Protein AF-A0AAV2RZ03-F1 (afdb_monomer)

Solvent-accessible surface area (backbone atoms only — not comparable to full-atom values): 6049 Å² total; per-residue (Å²): 132,78,56,76,42,53,26,78,67,95,50,59,47,63,51,35,50,54,43,48,78,67,66,57,83,58,49,30,27,36,40,30,30,37,29,36,35,62,59,30,26,34,68,66,81,94,47,50,72,58,56,75,93,82,48,52,43,27,94,79,40,59,47,80,48,100,49,66,20,27,28,33,42,44,46,81,59,86,82,66,73,35,30,32,42,62,43,52,63,84,67,62,85,74,53,45,76,43,67,44,76,54,85,85,129

Structure (mmCIF, N/CA/C/O backbone):
data_AF-A0AAV2RZ03-F1
#
_entry.id   AF-A0AAV2RZ03-F1
#
loop_
_atom_site.group_PDB
_atom_site.id
_atom_site.type_symbol
_atom_site.label_atom_id
_atom_site.label_alt_id
_atom_site.label_comp_id
_atom_site.label_asym_id
_atom_site.label_entity_id
_atom_site.label_seq_id
_atom_site.pdbx_PDB_ins_code
_atom_site.Cartn_x
_atom_site.Cartn_y
_atom_site.Cartn_z
_atom_site.occupancy
_atom_site.B_iso_or_equiv
_atom_site.auth_seq_id
_atom_site.auth_comp_id
_atom_site.auth_asym_id
_atom_site.auth_atom_id
_atom_site.pdbx_PDB_model_num
ATOM 1 N N . PRO A 1 1 ? -9.693 -5.627 26.500 1.00 59.03 1 PRO A N 1
ATOM 2 C CA . PRO A 1 1 ? -9.092 -6.503 25.466 1.00 59.03 1 PRO A CA 1
ATOM 3 C C . PRO A 1 1 ? -8.755 -5.722 24.191 1.00 59.03 1 PRO A C 1
ATOM 5 O O . PRO A 1 1 ? -9.652 -5.160 23.576 1.00 59.03 1 PRO A O 1
ATOM 8 N N . ASN A 1 2 ? -7.475 -5.660 23.818 1.00 57.62 2 ASN A N 1
ATOM 9 C CA . ASN A 1 2 ? -7.034 -4.933 22.624 1.00 57.62 2 ASN A CA 1
ATOM 10 C C . ASN A 1 2 ? -7.736 -5.466 21.369 1.00 57.62 2 ASN A C 1
ATOM 12 O O . ASN A 1 2 ? -7.836 -6.679 21.179 1.00 57.62 2 ASN A O 1
ATOM 16 N N . LYS A 1 3 ? -8.217 -4.560 20.513 1.00 70.31 3 LYS A N 1
ATOM 17 C CA . LYS A 1 3 ? -8.698 -4.918 19.177 1.00 70.31 3 LYS A CA 1
ATOM 18 C C . LYS A 1 3 ? -7.542 -4.767 18.196 1.00 70.31 3 LYS A C 1
ATOM 20 O O . LYS A 1 3 ? -6.950 -3.693 18.089 1.00 70.31 3 LYS A O 1
ATOM 25 N N . TYR A 1 4 ? -7.224 -5.851 17.500 1.00 79.19 4 TYR A N 1
ATOM 26 C CA . TYR A 1 4 ? -6.263 -5.844 16.406 1.00 79.19 4 TYR A CA 1
ATOM 27 C C . TYR A 1 4 ? -7.017 -5.634 15.102 1.00 79.19 4 TYR A C 1
ATOM 29 O O . TYR A 1 4 ? -8.010 -6.312 14.838 1.00 79.19 4 TYR A O 1
ATOM 37 N N . TYR A 1 5 ? -6.525 -4.718 14.279 1.00 86.62 5 TYR A N 1
ATOM 38 C CA . TYR A 1 5 ? -6.953 -4.617 12.892 1.00 86.62 5 TYR A CA 1
ATOM 39 C C . TYR A 1 5 ? -5.724 -4.478 12.011 1.00 86.62 5 TYR A C 1
ATOM 41 O O . TYR A 1 5 ? -4.674 -4.035 12.486 1.00 86.62 5 TYR A O 1
ATOM 49 N N . LEU A 1 6 ? -5.892 -4.785 10.728 1.00 91.31 6 LEU A N 1
ATOM 50 C CA . LEU A 1 6 ? -4.872 -4.514 9.725 1.00 91.31 6 LEU A CA 1
ATOM 51 C C . LEU A 1 6 ? -4.405 -3.055 9.815 1.00 91.31 6 LEU A C 1
ATOM 53 O O . LEU A 1 6 ? -5.199 -2.157 10.125 1.00 91.31 6 LEU A O 1
ATOM 57 N N . ALA A 1 7 ? -3.104 -2.870 9.628 1.00 92.38 7 ALA A N 1
ATOM 58 C CA . ALA A 1 7 ? -2.435 -1.595 9.814 1.00 92.38 7 ALA A CA 1
ATOM 59 C C . ALA A 1 7 ? -2.813 -0.585 8.730 1.00 92.38 7 ALA A C 1
ATOM 61 O O . ALA A 1 7 ? -3.008 -0.939 7.563 1.00 92.38 7 ALA A O 1
ATOM 62 N N . GLU A 1 8 ? -2.876 0.681 9.134 1.00 92.19 8 GLU A N 1
ATOM 63 C CA . GLU A 1 8 ? -3.112 1.832 8.264 1.00 92.19 8 GLU A CA 1
ATOM 64 C C . GLU A 1 8 ? -1.970 2.832 8.468 1.00 92.19 8 GLU A C 1
ATOM 66 O O . GLU A 1 8 ? -2.146 3.883 9.096 1.00 92.19 8 GLU A O 1
ATOM 71 N N . PRO A 1 9 ? -0.752 2.479 8.016 1.00 90.62 9 PRO A N 1
ATOM 72 C CA . PRO A 1 9 ? 0.441 3.228 8.364 1.00 90.62 9 PRO A CA 1
ATOM 73 C C . PRO A 1 9 ? 0.339 4.670 7.873 1.00 90.62 9 PRO A C 1
ATOM 75 O O . PRO A 1 9 ? 0.010 4.937 6.721 1.00 90.62 9 PRO A O 1
ATOM 78 N N . LYS A 1 10 ? 0.696 5.618 8.743 1.00 88.56 10 LYS A N 1
ATOM 79 C CA . LYS A 1 10 ? 0.858 7.028 8.351 1.00 88.56 10 LYS A CA 1
ATOM 80 C C . LYS A 1 10 ? 2.030 7.232 7.387 1.00 88.56 10 LYS A C 1
ATOM 82 O O . LYS A 1 10 ? 2.055 8.225 6.672 1.00 88.56 10 LYS A O 1
ATOM 87 N N . ASN A 1 11 ? 3.007 6.327 7.424 1.00 91.06 11 ASN A N 1
ATOM 88 C CA . ASN A 1 11 ? 4.176 6.319 6.558 1.00 91.06 11 ASN A CA 1
ATOM 89 C C . ASN A 1 11 ? 4.502 4.864 6.193 1.00 91.06 11 ASN A C 1
ATOM 91 O O . ASN A 1 11 ? 5.042 4.119 7.012 1.00 91.06 11 ASN A O 1
ATOM 95 N N . ALA A 1 12 ? 4.120 4.455 4.983 1.00 92.44 12 ALA A N 1
ATOM 96 C CA . ALA A 1 12 ? 4.346 3.096 4.504 1.00 92.44 12 ALA A CA 1
ATOM 97 C C . ALA A 1 12 ? 5.834 2.796 4.259 1.00 92.44 12 ALA A C 1
ATOM 99 O O . ALA A 1 12 ? 6.271 1.691 4.560 1.00 92.44 12 ALA A O 1
ATOM 100 N N . SER A 1 13 ? 6.623 3.768 3.786 1.00 92.00 13 SER A N 1
ATOM 101 C CA . SER A 1 13 ? 8.066 3.592 3.566 1.00 92.00 13 SER A CA 1
ATOM 102 C C . SER A 1 13 ? 8.808 3.314 4.871 1.00 92.00 13 SER A C 1
ATOM 104 O O . SER A 1 13 ? 9.524 2.324 4.954 1.00 92.00 13 SER A O 1
ATOM 106 N N . ALA A 1 14 ? 8.540 4.088 5.927 1.00 92.12 14 ALA A N 1
ATOM 107 C CA . ALA A 1 14 ? 9.145 3.854 7.241 1.00 92.12 14 ALA A CA 1
ATOM 108 C C . ALA A 1 14 ? 8.742 2.495 7.842 1.00 92.12 14 ALA A C 1
ATOM 110 O O . ALA A 1 14 ? 9.547 1.833 8.494 1.00 92.12 14 ALA A O 1
ATOM 111 N N . LEU A 1 15 ? 7.498 2.049 7.618 1.00 93.50 15 LEU A N 1
ATOM 112 C CA . LEU A 1 15 ? 7.077 0.707 8.026 1.00 93.50 15 LEU A CA 1
ATOM 113 C C . LEU A 1 15 ? 7.832 -0.376 7.242 1.00 93.50 15 LEU A C 1
ATOM 115 O O . LEU A 1 15 ? 8.239 -1.377 7.825 1.00 93.50 15 LEU A O 1
ATOM 119 N N . ALA A 1 16 ? 8.019 -0.187 5.937 1.00 93.38 16 ALA A N 1
ATOM 120 C CA . ALA A 1 16 ? 8.726 -1.136 5.087 1.00 93.38 16 ALA A CA 1
ATOM 121 C C . ALA A 1 16 ? 10.208 -1.257 5.471 1.00 93.38 16 ALA A C 1
ATOM 123 O O . ALA A 1 16 ? 10.712 -2.371 5.594 1.00 93.38 16 ALA A O 1
ATOM 124 N N . GLU A 1 17 ? 10.870 -0.127 5.732 1.00 92.19 17 GLU A N 1
ATOM 125 C CA . GLU A 1 17 ? 12.233 -0.072 6.272 1.00 92.19 17 GLU A CA 1
ATOM 126 C C . GLU A 1 17 ? 12.325 -0.820 7.603 1.00 92.19 17 GLU A C 1
ATOM 128 O O . GLU A 1 17 ? 13.146 -1.725 7.737 1.00 92.19 17 GLU A O 1
ATOM 133 N N . TYR A 1 18 ? 11.417 -0.538 8.544 1.00 92.56 18 TYR A N 1
ATOM 134 C CA . TYR A 1 18 ? 11.378 -1.229 9.834 1.00 92.56 18 TYR A CA 1
ATOM 135 C C . TYR A 1 18 ? 11.261 -2.750 9.672 1.00 92.56 18 TYR A C 1
ATOM 137 O O . TYR A 1 18 ? 11.986 -3.508 10.318 1.00 92.56 18 TYR A O 1
ATOM 145 N N . VAL A 1 19 ? 10.360 -3.209 8.800 1.00 92.38 19 VAL A N 1
ATOM 146 C CA . VAL A 1 19 ? 10.146 -4.639 8.554 1.00 92.38 19 VAL A CA 1
ATOM 147 C C . VAL A 1 19 ? 11.384 -5.295 7.934 1.00 92.38 19 VAL A C 1
ATOM 149 O O . VAL A 1 19 ? 11.757 -6.398 8.344 1.00 92.38 19 VAL A O 1
ATOM 152 N N . TYR A 1 20 ? 12.030 -4.615 6.984 1.00 90.88 20 TYR A N 1
ATOM 153 C CA . TYR A 1 20 ? 13.254 -5.076 6.331 1.00 90.88 20 TYR A CA 1
ATOM 154 C C . TYR A 1 20 ? 14.428 -5.173 7.314 1.00 90.88 20 TYR A C 1
ATOM 156 O O . TYR A 1 20 ? 15.067 -6.219 7.402 1.00 90.88 20 TYR A O 1
ATOM 164 N N . GLU A 1 21 ? 14.672 -4.129 8.111 1.00 91.75 21 GLU A N 1
ATOM 165 C CA . GLU A 1 21 ? 15.757 -4.086 9.104 1.00 91.75 21 GLU A CA 1
ATOM 166 C C . GLU A 1 21 ? 15.645 -5.206 10.147 1.00 91.75 21 GLU A C 1
ATOM 168 O O . GLU A 1 21 ? 16.648 -5.773 10.590 1.00 91.75 21 GLU A O 1
ATOM 173 N N . HIS A 1 22 ? 14.417 -5.578 10.506 1.00 91.31 22 HIS A N 1
ATOM 174 C CA . HIS A 1 22 ? 14.143 -6.639 11.474 1.00 91.31 22 HIS A CA 1
ATOM 175 C C . HIS A 1 22 ? 14.049 -8.036 10.84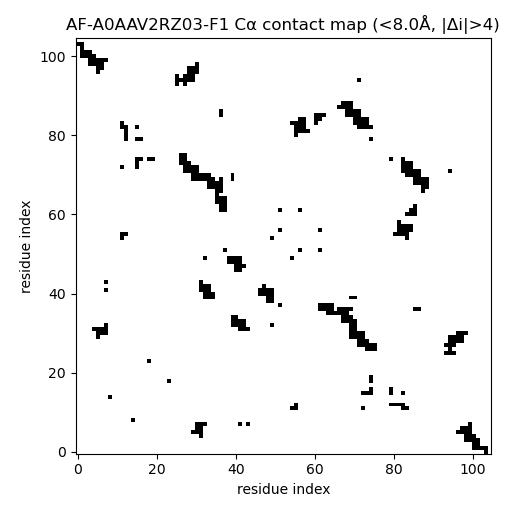1 1.00 91.31 22 HIS A C 1
ATOM 177 O O . HIS A 1 22 ? 13.772 -9.003 11.550 1.00 91.31 22 HIS A O 1
ATOM 183 N N . HIS A 1 23 ? 14.320 -8.162 9.536 1.00 86.25 23 HIS A N 1
ATOM 184 C CA . HIS A 1 23 ? 14.382 -9.431 8.806 1.00 86.25 23 HIS A CA 1
ATOM 185 C C . HIS A 1 23 ? 13.123 -10.299 8.977 1.00 86.25 23 HIS A C 1
ATOM 187 O O . HIS A 1 23 ? 13.213 -11.527 9.068 1.00 86.25 23 HIS A O 1
ATOM 193 N N . PHE A 1 24 ? 11.938 -9.682 9.034 1.00 86.00 24 PHE A N 1
ATOM 194 C CA . PHE A 1 24 ? 10.696 -10.444 9.129 1.00 86.00 24 PHE A CA 1
ATOM 195 C C . PHE A 1 24 ? 10.395 -11.132 7.784 1.00 86.00 24 PHE A C 1
ATOM 197 O O . PHE A 1 24 ? 10.302 -10.453 6.756 1.00 86.00 24 PHE A O 1
ATOM 204 N N . PRO A 1 25 ? 10.220 -12.466 7.752 1.00 78.19 25 PRO A N 1
ATOM 205 C CA . PRO A 1 25 ? 9.687 -13.148 6.582 1.00 78.19 25 PRO A CA 1
ATOM 206 C C . PRO A 1 25 ? 8.154 -13.038 6.557 1.00 78.19 25 PRO A C 1
ATOM 208 O O . PRO A 1 25 ? 7.529 -13.095 7.623 1.00 78.19 25 PRO A O 1
ATOM 211 N N . PRO A 1 26 ? 7.509 -12.994 5.374 1.00 80.31 26 PRO A N 1
ATOM 212 C CA . PRO A 1 26 ? 8.022 -12.948 3.998 1.00 80.31 26 PRO A CA 1
ATOM 213 C C . PRO A 1 26 ? 8.164 -11.500 3.488 1.00 80.31 26 PRO A C 1
ATOM 215 O O . PRO A 1 26 ? 8.028 -10.560 4.252 1.00 80.31 26 PRO A O 1
ATOM 218 N N . HIS A 1 27 ? 8.390 -11.293 2.185 1.00 85.25 27 HIS A N 1
ATOM 219 C CA . HIS A 1 27 ? 8.545 -9.945 1.615 1.00 85.25 27 HIS A CA 1
ATOM 220 C C . HIS A 1 27 ? 7.231 -9.203 1.286 1.00 85.25 27 HIS A C 1
ATOM 222 O O . HIS A 1 27 ? 7.287 -8.136 0.678 1.00 85.25 27 HIS A O 1
ATOM 228 N N . HIS A 1 28 ? 6.063 -9.742 1.658 1.00 90.31 28 HIS A N 1
ATOM 229 C CA . HIS A 1 28 ? 4.748 -9.178 1.323 1.00 90.31 28 HIS A CA 1
ATOM 230 C C . HIS A 1 28 ? 3.793 -9.200 2.518 1.00 90.31 28 HIS A C 1
ATOM 232 O O . HIS A 1 28 ? 3.557 -10.254 3.121 1.00 90.31 28 HIS A O 1
ATOM 238 N N . TYR A 1 29 ? 3.190 -8.050 2.822 1.00 93.31 29 TYR A N 1
ATOM 239 C CA . TYR A 1 29 ? 2.314 -7.894 3.982 1.00 93.31 29 TYR A CA 1
ATOM 240 C C . TYR A 1 29 ? 1.026 -7.149 3.664 1.00 93.31 29 TYR A C 1
ATOM 242 O O . TYR A 1 29 ? 1.054 -5.999 3.247 1.00 93.31 29 TYR A O 1
ATOM 250 N N . TRP A 1 30 ? -0.117 -7.756 3.952 1.00 93.56 30 TRP A N 1
ATOM 251 C CA . TRP A 1 30 ? -1.420 -7.117 3.860 1.00 93.56 30 TRP A CA 1
ATOM 252 C C . TRP A 1 30 ? -1.573 -5.953 4.839 1.00 93.56 30 TRP A C 1
ATOM 254 O O . TRP A 1 30 ? -1.312 -6.082 6.041 1.00 93.56 30 TRP A O 1
ATOM 264 N N . LEU A 1 31 ? -2.109 -4.857 4.305 1.00 94.31 31 LEU A N 1
ATOM 265 C CA . LEU A 1 31 ? -2.529 -3.663 5.027 1.00 94.31 31 LEU A CA 1
ATOM 266 C C . LEU A 1 31 ? -4.061 -3.535 5.033 1.00 94.31 31 LEU A C 1
ATOM 268 O O . LEU A 1 31 ? -4.792 -4.331 4.439 1.00 94.31 31 LEU A O 1
ATOM 272 N N . GLY A 1 32 ? -4.571 -2.526 5.739 1.00 93.31 32 GLY A N 1
ATOM 273 C CA . GLY A 1 32 ? -6.006 -2.329 5.952 1.00 93.31 32 GLY A CA 1
ATOM 274 C C . GLY A 1 32 ? -6.802 -1.817 4.751 1.00 93.31 32 GLY A C 1
ATOM 275 O O . GLY A 1 32 ? -8.031 -1.799 4.827 1.00 93.31 32 GLY A O 1
ATOM 276 N N . ALA A 1 33 ? -6.154 -1.405 3.656 1.00 93.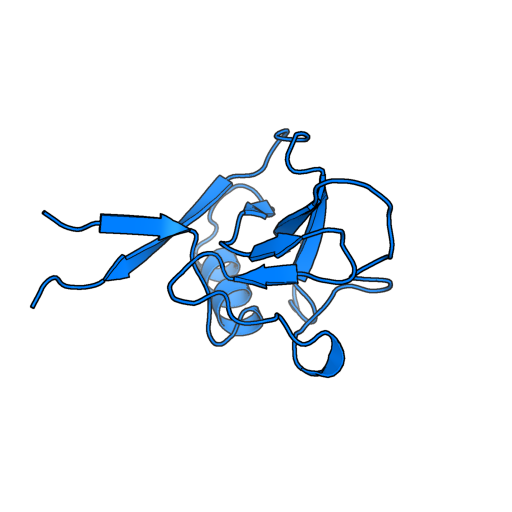38 33 ALA A N 1
ATOM 277 C CA . ALA A 1 33 ? -6.844 -0.811 2.515 1.00 93.38 33 ALA A CA 1
ATOM 278 C C . ALA A 1 33 ? -7.405 -1.851 1.533 1.00 93.38 33 ALA A C 1
ATOM 280 O O . ALA A 1 33 ? -6.746 -2.834 1.179 1.00 93.38 33 ALA A O 1
ATOM 281 N N . ARG A 1 34 ? -8.624 -1.598 1.043 1.00 91.94 34 ARG A N 1
ATOM 282 C CA . ARG A 1 34 ? -9.323 -2.416 0.035 1.00 91.94 34 ARG A CA 1
ATOM 283 C C . ARG A 1 34 ? -10.031 -1.536 -0.991 1.00 91.94 34 ARG A C 1
ATOM 285 O O . ARG A 1 34 ? -10.393 -0.405 -0.677 1.00 91.94 34 ARG A O 1
ATOM 292 N N . GLY A 1 35 ? -10.247 -2.048 -2.198 1.00 89.81 35 GLY A N 1
ATOM 293 C CA . GLY A 1 35 ? -10.875 -1.277 -3.269 1.00 89.81 35 GLY A CA 1
ATOM 294 C C . GLY A 1 35 ? -10.935 -2.004 -4.608 1.00 89.81 35 GLY A C 1
ATOM 295 O O . GLY A 1 35 ? -10.872 -3.232 -4.664 1.00 89.81 35 GLY A O 1
ATOM 296 N N . ASP A 1 36 ? -11.042 -1.225 -5.684 1.00 86.75 36 ASP A N 1
ATOM 297 C CA . ASP A 1 36 ? -11.011 -1.687 -7.084 1.00 86.75 36 ASP A CA 1
ATOM 298 C C . ASP A 1 36 ? -9.614 -1.553 -7.735 1.00 86.75 36 ASP A C 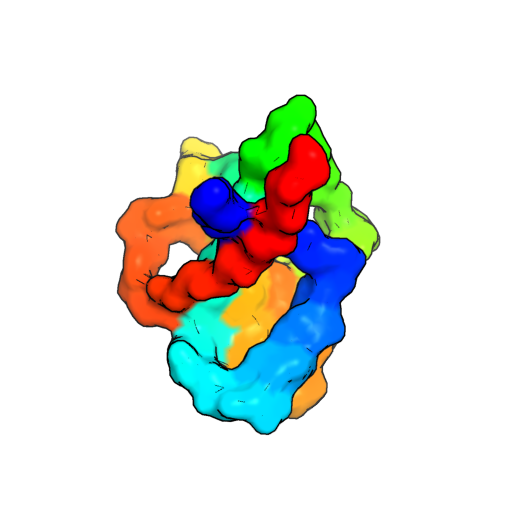1
ATOM 300 O O . ASP A 1 36 ? -9.467 -1.423 -8.950 1.00 86.75 36 ASP A O 1
ATOM 304 N N . GLY A 1 37 ? -8.566 -1.492 -6.912 1.00 81.00 37 GLY A N 1
ATOM 305 C CA . GLY A 1 37 ? -7.220 -1.113 -7.332 1.00 81.00 37 GLY A CA 1
ATOM 306 C C . GLY A 1 37 ? -7.070 0.405 -7.369 1.00 81.00 37 GLY A C 1
ATOM 307 O O . GLY A 1 37 ? -6.346 0.965 -6.561 1.00 81.00 37 GLY A O 1
ATOM 308 N N . SER A 1 38 ? -7.829 1.102 -8.214 1.00 81.19 38 SER A N 1
ATOM 309 C CA . SER A 1 38 ? -7.717 2.564 -8.383 1.00 81.19 38 SER A CA 1
ATOM 310 C C . SER A 1 38 ? -8.349 3.402 -7.259 1.00 81.19 38 SER A C 1
ATOM 312 O O . SER A 1 38 ? -7.939 4.535 -7.009 1.00 81.19 38 SER A O 1
ATOM 314 N N . ASN A 1 39 ? -9.352 2.857 -6.570 1.00 87.12 39 ASN A N 1
ATOM 315 C CA . ASN A 1 39 ? -10.100 3.495 -5.492 1.00 87.12 39 ASN A CA 1
ATOM 316 C C . ASN A 1 39 ? -9.938 2.691 -4.203 1.00 87.12 39 ASN A C 1
ATOM 318 O O . ASN A 1 39 ? -10.845 1.971 -3.783 1.00 87.12 39 ASN A O 1
ATOM 322 N N . MET A 1 40 ? -8.771 2.812 -3.576 1.00 90.38 40 MET A N 1
ATOM 323 C CA . MET A 1 40 ? -8.487 2.150 -2.305 1.00 90.38 40 MET A CA 1
ATOM 324 C C . MET A 1 40 ? -9.008 2.978 -1.127 1.00 90.38 40 MET A C 1
ATOM 326 O O . MET A 1 40 ? -8.899 4.208 -1.103 1.00 90.38 40 MET A O 1
ATOM 330 N N . VAL A 1 41 ? -9.569 2.297 -0.131 1.00 92.00 41 VAL A N 1
ATOM 331 C CA . VAL A 1 41 ? -10.115 2.899 1.087 1.00 92.00 41 VAL A CA 1
ATOM 332 C C . VAL A 1 41 ? -9.595 2.134 2.297 1.00 92.00 41 VAL A C 1
ATOM 334 O O . VAL A 1 41 ? -9.642 0.904 2.327 1.00 92.00 41 VAL A O 1
ATOM 337 N N . TRP A 1 42 ? -9.099 2.872 3.284 1.00 90.94 42 TRP A N 1
ATOM 338 C CA . TRP A 1 42 ? -8.710 2.360 4.594 1.00 90.94 42 TRP A CA 1
ATOM 339 C C . TRP A 1 42 ? -9.927 1.803 5.347 1.00 90.94 42 TRP A C 1
ATOM 341 O O . TRP A 1 42 ? -10.999 2.403 5.326 1.00 90.94 42 TRP A O 1
ATOM 351 N N . GLY A 1 43 ? -9.789 0.636 5.974 1.00 82.38 43 GLY A N 1
ATOM 352 C CA . GLY A 1 43 ? -10.896 -0.099 6.588 1.00 82.38 43 GLY A CA 1
ATOM 353 C C . GLY A 1 43 ? -11.336 0.401 7.971 1.00 82.38 43 GLY A C 1
ATOM 354 O O . GLY A 1 43 ? -12.397 -0.011 8.443 1.00 82.38 43 GLY A O 1
ATOM 355 N N . ARG A 1 44 ? -10.555 1.254 8.646 1.00 77.06 44 ARG A N 1
ATOM 356 C CA . ARG A 1 44 ? -10.884 1.805 9.969 1.00 77.06 44 ARG A CA 1
ATOM 357 C C . ARG A 1 44 ? -11.682 3.108 9.857 1.00 77.06 44 ARG A C 1
ATOM 359 O O . ARG A 1 44 ? -11.404 3.989 9.044 1.00 77.06 44 ARG A O 1
ATOM 366 N N . GLY A 1 45 ? -12.657 3.262 10.754 1.00 68.88 45 GLY A N 1
ATOM 367 C CA . GLY A 1 45 ? -13.461 4.482 10.871 1.00 68.88 45 GLY A CA 1
ATOM 368 C C . GLY A 1 45 ? -14.383 4.714 9.662 1.00 68.88 45 GLY A C 1
ATOM 369 O O . GLY A 1 45 ? -14.869 3.745 9.084 1.00 68.88 45 GLY A O 1
ATOM 370 N N . PRO A 1 46 ? -14.655 5.973 9.267 1.00 69.00 46 PRO A N 1
ATOM 371 C CA . PRO A 1 46 ? -15.580 6.290 8.172 1.00 69.00 46 PRO A CA 1
ATOM 372 C C . PRO A 1 46 ? -15.050 5.932 6.769 1.00 69.00 46 PRO A C 1
ATOM 374 O O . PRO A 1 46 ? -15.663 6.318 5.779 1.00 69.00 46 PRO A O 1
ATOM 377 N N . GLY A 1 47 ? -13.927 5.213 6.667 1.00 74.56 47 GLY A N 1
ATOM 378 C CA . GLY A 1 47 ? -13.301 4.861 5.400 1.00 74.56 47 GLY A CA 1
ATOM 379 C C . GLY A 1 47 ? -12.584 6.050 4.769 1.00 74.56 47 GLY A C 1
ATOM 380 O O . GLY A 1 47 ? -13.168 6.825 4.012 1.00 74.56 47 GLY A O 1
ATOM 381 N N . ARG A 1 48 ? -11.288 6.213 5.056 1.00 85.81 48 ARG A N 1
ATOM 382 C CA . ARG A 1 48 ? -10.474 7.270 4.434 1.00 85.81 48 ARG A CA 1
ATOM 383 C C . ARG A 1 48 ? -9.954 6.794 3.079 1.00 85.81 48 ARG A C 1
ATOM 385 O O . ARG A 1 48 ? -9.316 5.747 2.999 1.00 85.81 48 ARG A O 1
ATOM 392 N N . ARG A 1 49 ? -10.175 7.580 2.019 1.00 87.19 49 ARG A N 1
ATOM 393 C CA . ARG A 1 49 ? -9.587 7.305 0.697 1.00 87.19 49 ARG A CA 1
ATOM 394 C C . ARG A 1 49 ? -8.062 7.322 0.783 1.00 87.19 49 ARG A C 1
ATOM 396 O O . ARG A 1 49 ? -7.483 8.240 1.364 1.00 87.19 49 ARG A O 1
ATOM 403 N N . VAL A 1 50 ? -7.434 6.331 0.167 1.00 86.62 50 VAL A N 1
ATOM 404 C CA . VAL A 1 50 ? -5.993 6.325 -0.069 1.00 86.62 50 VAL A CA 1
ATOM 405 C C . VAL A 1 50 ? -5.741 7.182 -1.304 1.00 86.62 50 VAL A C 1
ATOM 407 O O . VAL A 1 50 ? -6.284 6.913 -2.377 1.00 86.62 50 VAL A O 1
ATOM 410 N N . VAL A 1 51 ? -4.987 8.265 -1.145 1.00 81.62 51 VAL A N 1
ATOM 411 C CA . VAL A 1 51 ? -4.758 9.229 -2.224 1.00 81.62 51 VAL A CA 1
ATOM 412 C C . VAL A 1 51 ? -3.549 8.773 -3.028 1.00 81.62 51 VAL A C 1
ATOM 414 O O . VAL A 1 51 ? -2.427 8.784 -2.534 1.00 81.62 51 VAL A O 1
ATOM 417 N N . ALA A 1 52 ? -3.778 8.370 -4.279 1.00 73.75 52 ALA A N 1
ATOM 418 C CA . ALA A 1 52 ? -2.734 7.790 -5.117 1.00 73.75 52 ALA A CA 1
ATOM 419 C C . ALA A 1 52 ? -1.498 8.696 -5.279 1.00 73.75 52 ALA A C 1
ATOM 421 O O . ALA A 1 52 ? -0.384 8.198 -5.289 1.00 73.75 52 ALA A O 1
ATOM 422 N N . GLN A 1 53 ? -1.664 10.023 -5.350 1.00 76.38 53 GLN A N 1
ATOM 423 C CA . GLN A 1 53 ? -0.527 10.933 -5.554 1.00 76.38 53 GLN A CA 1
ATOM 424 C C . GLN A 1 53 ? 0.366 11.132 -4.320 1.00 76.38 53 GLN A C 1
ATOM 426 O O . GLN A 1 53 ? 1.457 11.676 -4.457 1.00 76.38 53 GLN A O 1
ATOM 431 N N . THR A 1 54 ? -0.097 10.772 -3.121 1.00 81.50 54 THR A N 1
ATOM 432 C CA . THR A 1 54 ? 0.616 11.073 -1.864 1.00 81.50 54 THR A CA 1
ATOM 433 C C . THR A 1 54 ? 1.238 9.847 -1.214 1.00 81.50 54 THR A C 1
ATOM 435 O O . THR A 1 54 ? 1.880 9.965 -0.177 1.00 81.50 54 THR A O 1
ATOM 438 N N . GLU A 1 55 ? 1.000 8.672 -1.779 1.00 88.56 55 GLU A N 1
ATOM 439 C CA . GLU A 1 55 ? 1.371 7.391 -1.194 1.00 88.56 55 GLU A CA 1
ATOM 440 C C . GLU A 1 55 ? 2.481 6.755 -2.048 1.00 88.56 55 GLU A C 1
ATOM 442 O O . GLU A 1 55 ? 2.497 6.954 -3.267 1.00 88.56 55 GLU A O 1
ATOM 447 N N . PRO A 1 56 ? 3.429 6.018 -1.444 1.00 91.06 56 PRO A N 1
ATOM 448 C CA . PRO A 1 56 ? 4.623 5.532 -2.135 1.00 91.06 56 PRO A CA 1
ATOM 449 C C . PRO A 1 56 ? 4.325 4.251 -2.934 1.00 91.06 56 PRO A C 1
ATOM 451 O O . PRO A 1 56 ? 4.721 3.141 -2.568 1.00 91.06 56 PRO A O 1
ATOM 454 N N . TRP A 1 57 ? 3.559 4.408 -4.011 1.00 90.12 57 TRP A N 1
ATOM 455 C CA . TRP A 1 57 ? 3.144 3.322 -4.893 1.00 90.12 57 TRP A CA 1
ATOM 456 C C . TRP A 1 57 ? 4.271 2.816 -5.779 1.00 90.12 57 TRP A C 1
ATOM 458 O O . TRP A 1 57 ? 5.031 3.596 -6.357 1.00 90.12 57 TRP A O 1
ATOM 468 N N . GLY A 1 58 ? 4.331 1.493 -5.931 1.00 86.81 58 GLY A N 1
ATOM 469 C CA . GLY A 1 58 ? 5.175 0.823 -6.910 1.00 86.81 58 GLY A CA 1
ATOM 470 C C . GLY A 1 58 ? 4.942 1.336 -8.333 1.00 86.81 58 GLY A C 1
ATOM 471 O O . GLY A 1 58 ? 3.924 1.950 -8.657 1.00 86.81 58 GLY A O 1
ATOM 472 N N . LEU A 1 59 ? 5.898 1.068 -9.222 1.00 80.88 59 LEU A N 1
ATOM 473 C CA . LEU A 1 59 ? 5.761 1.446 -10.625 1.00 80.88 59 LEU A CA 1
ATOM 474 C C . LEU A 1 59 ? 4.491 0.815 -11.225 1.00 80.88 59 LEU A C 1
ATOM 476 O O . LEU A 1 59 ? 4.302 -0.395 -11.132 1.00 80.88 59 LEU A O 1
ATOM 480 N N . ASN A 1 60 ? 3.666 1.639 -11.878 1.00 80.31 60 ASN A N 1
ATOM 481 C CA . ASN A 1 60 ? 2.356 1.277 -12.440 1.00 80.31 60 ASN A CA 1
ATOM 482 C C . ASN A 1 60 ? 1.270 0.920 -11.406 1.00 80.31 60 ASN A C 1
ATOM 484 O O . ASN A 1 60 ? 0.230 0.382 -11.786 1.00 80.31 60 ASN A O 1
ATOM 488 N N . GLU A 1 61 ? 1.476 1.248 -10.130 1.00 81.31 61 GLU A N 1
ATOM 489 C CA . GLU A 1 61 ? 0.494 1.066 -9.063 1.00 81.31 61 GLU A CA 1
ATOM 490 C C . GLU A 1 61 ? -0.140 2.413 -8.637 1.00 81.31 61 GLU A C 1
ATOM 492 O O . GLU A 1 61 ? 0.492 3.466 -8.748 1.00 81.31 61 GLU A O 1
ATOM 497 N N . PRO A 1 62 ? -1.383 2.398 -8.130 1.00 70.56 62 PRO A N 1
ATOM 498 C CA . PRO A 1 62 ? -2.319 1.297 -8.282 1.00 70.56 62 PRO A CA 1
ATOM 499 C C . PRO A 1 62 ? -2.862 1.248 -9.720 1.00 70.56 62 PRO A C 1
ATOM 501 O O . PRO A 1 62 ? -3.236 2.276 -10.292 1.00 70.56 62 PRO A O 1
ATOM 504 N N . PHE A 1 63 ? -2.969 0.058 -10.309 1.00 72.50 63 PHE A N 1
ATOM 505 C CA . PHE A 1 63 ? -3.597 -0.101 -11.626 1.00 72.50 63 PHE A CA 1
ATOM 506 C C . PHE A 1 63 ? -5.123 -0.263 -11.516 1.00 72.50 63 PHE A C 1
ATOM 508 O O . PHE A 1 63 ? -5.664 -0.728 -10.512 1.00 72.50 63 PHE A O 1
ATOM 515 N N . ARG A 1 64 ? -5.849 0.154 -12.563 1.00 65.38 64 ARG A N 1
ATOM 516 C CA . ARG A 1 64 ? -7.319 0.109 -12.612 1.00 65.38 64 ARG A CA 1
ATOM 517 C C . ARG A 1 64 ? -7.802 -1.247 -13.110 1.00 65.38 64 ARG A C 1
ATOM 519 O O . ARG A 1 64 ? -7.522 -1.616 -14.247 1.00 65.38 64 ARG A O 1
ATOM 526 N N . VAL A 1 65 ? -8.585 -1.947 -12.296 1.00 63.19 65 VAL A N 1
ATOM 527 C CA . VAL A 1 65 ? -9.060 -3.303 -12.605 1.00 63.19 65 VAL A CA 1
ATOM 528 C C . VAL A 1 65 ? -10.421 -3.544 -11.954 1.00 63.19 65 VAL A C 1
ATOM 530 O O . VAL A 1 65 ? -10.676 -3.135 -10.831 1.00 63.19 65 VAL A O 1
ATOM 533 N N . SER A 1 66 ? -11.341 -4.191 -12.667 1.00 64.31 66 SER A N 1
ATOM 534 C CA . SER A 1 66 ? -12.760 -4.301 -12.289 1.00 64.31 66 SER A CA 1
ATOM 535 C C . SER A 1 66 ? -13.057 -5.335 -11.185 1.00 64.31 66 SER A C 1
ATOM 537 O O . SER A 1 66 ? -14.096 -5.994 -11.229 1.00 64.31 66 SER A O 1
ATOM 539 N N . SER A 1 67 ? -12.156 -5.541 -10.219 1.00 73.06 67 SER A N 1
ATOM 540 C CA . SER A 1 67 ? -12.278 -6.597 -9.199 1.00 73.06 67 SER A CA 1
ATOM 541 C C . SER A 1 67 ? -11.846 -6.156 -7.798 1.00 73.06 67 SER A C 1
ATOM 543 O O . SER A 1 67 ? -11.365 -5.051 -7.604 1.00 73.06 67 SER A O 1
ATOM 545 N N . SER A 1 68 ? -12.063 -7.014 -6.794 1.00 85.94 68 SER A N 1
ATOM 546 C CA . SER A 1 68 ? -11.736 -6.732 -5.389 1.00 85.94 68 SER A CA 1
ATOM 547 C C . SER A 1 68 ? -10.235 -6.887 -5.117 1.00 85.94 68 SER A C 1
ATOM 549 O O . SER A 1 68 ? -9.708 -8.005 -5.102 1.00 85.94 68 SER A O 1
ATOM 551 N N . TYR A 1 69 ? -9.574 -5.757 -4.877 1.00 89.56 69 TYR A N 1
ATOM 552 C CA . TYR A 1 69 ? -8.158 -5.653 -4.542 1.00 89.56 69 TYR A CA 1
ATOM 553 C C . TYR A 1 69 ? -7.941 -5.235 -3.090 1.00 89.56 69 TYR A C 1
ATOM 555 O O . TYR A 1 69 ? -8.736 -4.509 -2.488 1.00 89.56 69 TYR A O 1
ATOM 563 N N . CYS A 1 70 ? -6.836 -5.720 -2.545 1.00 90.94 70 CYS A N 1
ATOM 564 C CA . CYS A 1 70 ? -6.321 -5.448 -1.218 1.00 90.94 70 CYS A CA 1
ATOM 565 C C . CYS A 1 70 ? -4.924 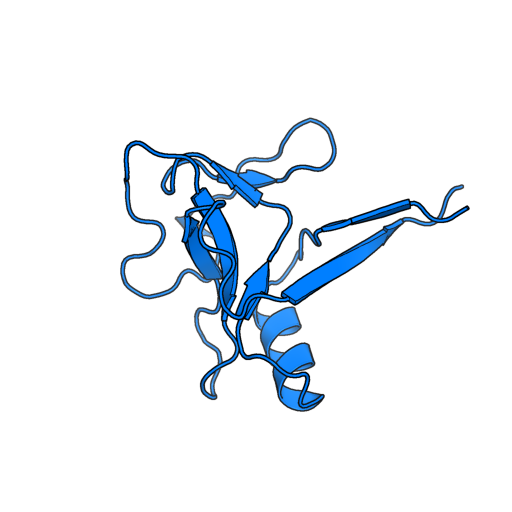-4.840 -1.378 1.00 90.94 70 CYS A C 1
ATOM 567 O O . CYS A 1 70 ? -4.228 -5.137 -2.348 1.00 90.94 70 CYS A O 1
ATOM 569 N N . MET A 1 71 ? -4.533 -3.971 -0.452 1.00 92.56 71 MET A N 1
ATOM 570 C CA . MET A 1 71 ? -3.214 -3.341 -0.470 1.00 92.56 71 MET A CA 1
ATOM 571 C C . MET A 1 71 ? -2.190 -4.180 0.288 1.00 92.56 71 MET A C 1
ATOM 573 O O . MET A 1 71 ? -2.471 -4.602 1.414 1.00 92.56 71 MET A O 1
ATOM 577 N N . ASP A 1 72 ? -1.004 -4.355 -0.286 1.00 93.12 72 ASP A N 1
ATOM 578 C CA . ASP A 1 72 ? 0.148 -4.946 0.388 1.00 93.12 72 ASP A CA 1
ATOM 579 C C . ASP A 1 72 ? 1.330 -3.969 0.502 1.00 93.12 72 ASP A C 1
ATOM 581 O O . ASP A 1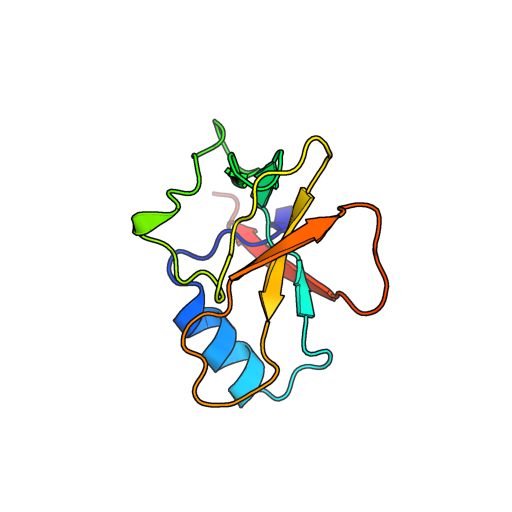 72 ? 1.417 -2.949 -0.185 1.00 93.12 72 ASP A O 1
ATOM 585 N N . LEU A 1 73 ? 2.225 -4.305 1.426 1.00 93.75 73 LEU A N 1
ATOM 586 C CA . LEU A 1 73 ? 3.528 -3.706 1.648 1.00 93.75 73 LEU A CA 1
ATOM 587 C C . LEU A 1 73 ? 4.601 -4.685 1.159 1.00 93.75 73 LEU A C 1
ATOM 589 O O . LEU A 1 73 ? 4.710 -5.794 1.690 1.00 93.75 73 LEU A O 1
ATOM 593 N N . ARG A 1 74 ? 5.398 -4.265 0.177 1.00 91.75 74 ARG A N 1
ATOM 594 C CA . ARG A 1 74 ? 6.494 -5.029 -0.428 1.00 91.75 74 ARG A CA 1
ATOM 595 C C . ARG A 1 74 ? 7.831 -4.631 0.201 1.00 91.75 74 ARG A C 1
ATOM 597 O O . ARG A 1 74 ? 8.179 -3.453 0.216 1.00 91.75 74 ARG A O 1
ATOM 604 N N . VAL A 1 75 ? 8.594 -5.613 0.678 1.00 89.94 75 VAL A N 1
ATOM 605 C CA . VAL A 1 75 ? 9.903 -5.424 1.344 1.00 89.94 75 VAL A CA 1
ATOM 606 C C . VAL A 1 75 ? 11.015 -6.265 0.700 1.00 89.94 75 VAL A C 1
ATOM 608 O O . VAL A 1 75 ? 11.854 -6.842 1.388 1.00 89.94 75 VAL A O 1
ATOM 611 N N . ALA A 1 76 ? 10.985 -6.401 -0.628 1.00 75.12 76 ALA A N 1
ATOM 612 C CA . ALA A 1 76 ? 11.875 -7.307 -1.359 1.00 75.12 76 ALA A CA 1
ATOM 613 C C . ALA A 1 76 ? 13.315 -6.782 -1.520 1.00 75.12 76 ALA A C 1
ATOM 615 O O . ALA A 1 76 ? 14.245 -7.558 -1.333 1.00 75.12 76 ALA A O 1
ATOM 616 N N . ASP A 1 77 ? 13.503 -5.487 -1.809 1.00 71.75 77 ASP A N 1
ATOM 617 C CA . ASP A 1 77 ? 14.806 -4.923 -2.192 1.00 71.75 77 ASP A CA 1
ATOM 618 C C . ASP A 1 77 ? 15.080 -3.569 -1.513 1.00 71.75 77 ASP A C 1
ATOM 620 O O . ASP A 1 77 ? 14.174 -2.747 -1.356 1.00 71.75 77 ASP A O 1
ATOM 624 N N . PHE A 1 78 ? 16.343 -3.319 -1.143 1.00 74.31 78 PHE A N 1
ATOM 625 C CA . PHE A 1 78 ? 16.807 -2.048 -0.575 1.00 74.31 78 PHE A CA 1
ATOM 626 C C . PHE A 1 78 ? 17.561 -1.212 -1.631 1.00 74.31 78 PHE A C 1
ATOM 628 O O . PHE A 1 78 ? 18.407 -1.766 -2.338 1.00 74.31 78 PHE A O 1
ATOM 635 N N . PRO A 1 79 ? 17.336 0.115 -1.728 1.00 77.38 79 PRO A N 1
ATOM 636 C CA . PRO A 1 79 ? 16.448 0.932 -0.897 1.00 77.38 79 PRO A CA 1
ATOM 637 C C . PRO A 1 79 ? 14.963 0.731 -1.222 1.00 77.38 79 PRO A C 1
ATOM 639 O O . PRO A 1 79 ? 14.571 0.625 -2.385 1.00 77.38 79 PRO A O 1
ATOM 642 N N . ILE A 1 80 ? 14.125 0.747 -0.182 1.00 84.25 80 ILE A N 1
ATOM 643 C CA . ILE A 1 80 ? 12.674 0.619 -0.329 1.00 84.25 80 ILE A CA 1
ATOM 644 C C . ILE A 1 80 ? 12.082 1.993 -0.641 1.00 84.25 80 ILE A C 1
ATOM 646 O O . ILE A 1 80 ? 11.843 2.806 0.245 1.00 84.25 80 ILE A O 1
ATOM 650 N N . ILE A 1 81 ? 11.853 2.265 -1.923 1.00 80.44 81 ILE A N 1
ATOM 651 C CA . ILE A 1 81 ? 11.369 3.582 -2.364 1.00 80.44 81 ILE A CA 1
ATOM 652 C C . ILE A 1 81 ? 9.836 3.620 -2.390 1.00 80.44 81 ILE A C 1
ATOM 654 O O . ILE A 1 81 ? 9.225 4.566 -1.903 1.00 80.44 81 ILE A O 1
ATOM 658 N N . ASN A 1 82 ? 9.219 2.564 -2.921 1.00 90.38 82 ASN A N 1
ATOM 659 C CA . ASN A 1 82 ? 7.801 2.522 -3.265 1.00 90.38 82 ASN A CA 1
ATOM 660 C C . ASN A 1 82 ? 7.177 1.170 -2.869 1.00 90.38 82 ASN A C 1
ATOM 662 O O . ASN A 1 82 ? 6.984 0.305 -3.730 1.00 90.38 82 ASN A O 1
ATOM 666 N N . PRO A 1 83 ? 6.928 0.934 -1.568 1.00 93.31 83 PRO A N 1
ATOM 667 C CA . PRO A 1 83 ? 6.548 -0.383 -1.073 1.00 93.31 83 PRO A CA 1
ATOM 668 C C . PRO A 1 83 ? 5.074 -0.726 -1.282 1.00 93.31 83 PRO A C 1
ATOM 670 O O . PRO A 1 83 ? 4.700 -1.868 -1.036 1.00 93.31 83 PRO A O 1
ATOM 673 N N . LEU A 1 84 ? 4.216 0.221 -1.666 1.00 93.62 84 LEU A N 1
ATOM 674 C CA . LEU A 1 84 ? 2.783 -0.050 -1.756 1.00 93.62 84 LEU A CA 1
ATOM 675 C C . LEU A 1 84 ? 2.394 -0.620 -3.110 1.00 93.62 84 LEU A C 1
ATOM 677 O O . LEU A 1 84 ? 2.805 -0.116 -4.157 1.00 93.62 84 LEU A O 1
ATOM 681 N N . ALA A 1 85 ? 1.519 -1.616 -3.083 1.00 91.44 85 ALA A N 1
ATOM 682 C CA . ALA A 1 85 ? 0.876 -2.117 -4.280 1.00 91.44 85 ALA A CA 1
ATOM 683 C C . ALA A 1 85 ? -0.510 -2.691 -3.996 1.00 91.44 85 ALA A C 1
ATOM 685 O O . ALA A 1 85 ? -0.982 -2.706 -2.855 1.00 91.44 85 ALA A O 1
ATOM 686 N N . VAL A 1 86 ? -1.199 -3.102 -5.063 1.00 90.12 86 VAL A N 1
ATOM 687 C CA . VAL A 1 86 ? -2.484 -3.785 -4.956 1.00 90.12 86 VAL A CA 1
ATOM 688 C C . VAL A 1 86 ? -2.400 -5.206 -5.501 1.00 90.12 86 VAL A C 1
ATOM 690 O O . VAL A 1 86 ? -1.865 -5.468 -6.575 1.00 90.12 86 VAL A O 1
ATOM 693 N N . HIS A 1 87 ? -3.002 -6.141 -4.775 1.00 88.69 87 HIS A N 1
ATOM 694 C CA . HIS A 1 87 ? -3.161 -7.531 -5.193 1.00 88.69 87 HIS A CA 1
ATOM 695 C C . HIS A 1 87 ? -4.611 -7.980 -5.021 1.00 88.69 87 HIS A C 1
ATOM 697 O O . HIS A 1 87 ? -5.359 -7.441 -4.203 1.00 88.69 87 HIS A O 1
ATOM 703 N N . LEU A 1 88 ? -5.038 -8.971 -5.807 1.00 88.06 88 LEU A N 1
ATOM 704 C CA . LEU A 1 88 ? -6.372 -9.547 -5.657 1.00 88.06 88 LEU A CA 1
ATOM 705 C C . LEU A 1 88 ? -6.541 -10.053 -4.225 1.00 88.06 88 LEU A C 1
ATOM 707 O O . LEU A 1 88 ? -5.763 -10.890 -3.778 1.00 88.06 88 LEU A O 1
ATOM 711 N N . CYS A 1 89 ? -7.602 -9.631 -3.532 1.00 86.81 89 CYS A N 1
ATOM 712 C CA . CYS A 1 89 ? -7.819 -10.029 -2.134 1.00 86.81 89 CYS A CA 1
ATOM 713 C C . CYS A 1 89 ? -7.898 -11.554 -1.939 1.00 86.81 89 CYS A C 1
ATOM 715 O O . CYS A 1 89 ? -7.678 -12.058 -0.843 1.00 86.81 89 CYS A O 1
ATOM 717 N N . ARG A 1 90 ? -8.264 -12.296 -2.994 1.00 84.06 90 ARG A N 1
ATOM 718 C CA . ARG A 1 90 ? -8.373 -13.764 -2.977 1.00 84.06 90 ARG A CA 1
ATOM 719 C C . ARG A 1 90 ? -7.037 -14.475 -3.216 1.00 84.06 90 ARG A C 1
ATOM 721 O O . ARG A 1 90 ? -6.956 -15.680 -3.001 1.00 84.06 90 ARG A O 1
ATOM 728 N N . GLN A 1 91 ? -6.008 -13.763 -3.668 1.00 75.38 91 GLN A N 1
ATOM 729 C CA . GLN A 1 91 ? -4.689 -14.325 -3.925 1.00 75.38 91 GLN A CA 1
ATOM 730 C C . GLN A 1 91 ? -3.857 -14.250 -2.642 1.00 75.38 91 GLN A C 1
ATOM 732 O O . GLN A 1 91 ? -3.200 -13.256 -2.376 1.00 75.38 91 GLN A O 1
ATOM 737 N N . ALA A 1 92 ? -3.915 -15.302 -1.825 1.00 63.66 92 ALA A N 1
ATOM 738 C CA . ALA A 1 92 ? -3.287 -15.325 -0.500 1.00 63.66 92 ALA A CA 1
ATOM 739 C C . ALA A 1 92 ? -1.863 -15.909 -0.469 1.00 63.66 92 ALA A C 1
ATOM 741 O O . ALA A 1 92 ? -1.273 -16.009 0.605 1.00 63.66 92 ALA A O 1
ATOM 742 N N . LEU A 1 93 ? -1.305 -16.343 -1.604 1.00 65.69 93 LEU A N 1
ATOM 743 C CA . LEU A 1 93 ? -0.004 -17.012 -1.589 1.00 65.69 93 LEU A CA 1
ATOM 744 C C . LEU A 1 93 ? 1.080 -16.023 -1.118 1.00 65.69 93 LEU A C 1
ATOM 746 O O . LEU A 1 93 ? 1.279 -14.970 -1.722 1.00 65.69 93 LEU A O 1
ATOM 750 N N . ASN A 1 94 ? 1.746 -16.375 -0.014 1.00 73.31 94 ASN A N 1
ATOM 751 C CA . ASN A 1 94 ? 2.919 -15.712 0.573 1.00 73.31 94 ASN A CA 1
ATOM 752 C C . ASN A 1 94 ? 2.728 -14.298 1.154 1.00 73.31 94 ASN A C 1
ATOM 754 O O . ASN A 1 94 ? 3.712 -13.578 1.294 1.00 73.31 94 ASN A O 1
ATOM 758 N N . HIS A 1 95 ? 1.508 -13.908 1.532 1.00 82.56 95 HIS A N 1
ATOM 759 C CA . HIS A 1 95 ? 1.272 -12.632 2.220 1.00 82.56 95 HIS A CA 1
ATOM 760 C C . HIS A 1 95 ? 1.007 -12.836 3.713 1.00 82.56 95 HIS A C 1
ATOM 762 O O . HIS A 1 95 ? 0.169 -13.656 4.092 1.00 82.56 95 HIS A O 1
ATOM 768 N N . PHE A 1 96 ? 1.687 -12.066 4.560 1.00 89.56 96 PHE A N 1
ATOM 769 C CA . PHE A 1 96 ? 1.417 -12.009 6.002 1.00 89.56 96 PHE A CA 1
ATOM 770 C C . PHE A 1 96 ? 0.579 -10.772 6.328 1.00 89.56 96 PHE A C 1
ATOM 772 O O . PHE A 1 96 ? 0.252 -9.997 5.439 1.00 89.56 96 PHE A O 1
ATOM 779 N N . TYR A 1 97 ? 0.175 -10.584 7.582 1.00 89.81 97 TYR A N 1
ATOM 780 C CA . TYR A 1 97 ? -0.657 -9.449 7.989 1.00 89.81 97 TYR A CA 1
ATOM 781 C C . TYR A 1 97 ? 0.120 -8.566 8.960 1.00 89.81 97 TYR A C 1
ATOM 783 O O . TYR A 1 97 ? 0.621 -9.070 9.965 1.00 89.81 97 TYR A O 1
ATOM 791 N N . ILE A 1 98 ? 0.181 -7.258 8.700 1.00 91.25 98 ILE A N 1
ATOM 792 C CA . ILE A 1 98 ? 0.633 -6.293 9.709 1.00 91.25 98 ILE A CA 1
ATOM 793 C C . ILE A 1 98 ? -0.605 -5.736 10.401 1.00 91.25 98 ILE A C 1
ATOM 795 O O . ILE A 1 98 ? -1.529 -5.236 9.757 1.00 91.25 98 ILE A O 1
ATOM 799 N N . CYS A 1 99 ? -0.619 -5.827 11.727 1.00 90.75 99 CYS A N 1
ATOM 800 C CA . CYS A 1 99 ? -1.693 -5.322 12.569 1.00 90.75 99 CYS A CA 1
ATOM 801 C C . CYS A 1 99 ? -1.186 -4.161 13.423 1.00 90.75 99 CYS 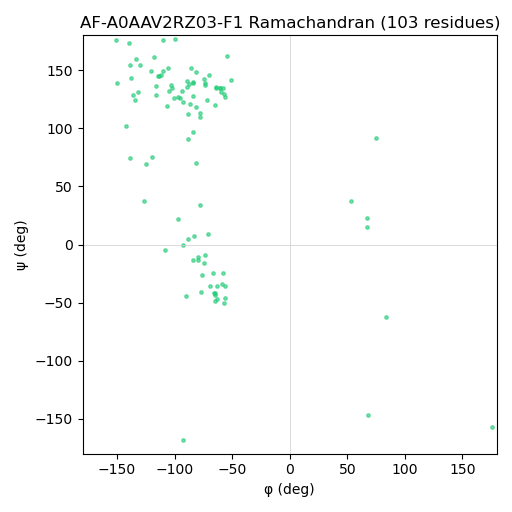A C 1
ATOM 803 O O . CYS A 1 99 ? -0.064 -4.193 13.918 1.00 90.75 99 CYS A O 1
ATOM 805 N N . GLU A 1 100 ? -2.043 -3.178 13.674 1.00 87.69 100 GLU A N 1
ATOM 806 C CA . GLU A 1 100 ? -1.799 -2.134 14.676 1.00 87.69 100 GLU A CA 1
ATOM 807 C C . GLU A 1 100 ? -2.834 -2.265 15.808 1.00 87.69 100 GLU A C 1
ATOM 809 O O . GLU A 1 100 ? -3.998 -2.625 15.581 1.00 87.69 100 GLU A O 1
ATOM 814 N N . CYS A 1 101 ? -2.426 -1.978 17.040 1.00 83.19 101 CYS A N 1
ATOM 815 C CA . CYS A 1 101 ? -3.287 -2.005 18.217 1.00 83.19 101 CYS A CA 1
ATOM 816 C C . CYS A 1 101 ? -3.691 -0.581 18.612 1.00 83.19 101 CYS A C 1
ATOM 818 O O . CYS A 1 101 ? -2.868 0.328 18.662 1.00 83.19 101 CYS A O 1
ATOM 820 N N . THR A 1 102 ? -4.974 -0.384 18.903 1.00 69.56 102 THR A N 1
ATOM 821 C CA . THR A 1 102 ? -5.471 0.846 19.528 1.00 69.56 102 THR A CA 1
ATOM 822 C C . THR A 1 102 ? -5.684 0.588 21.020 1.00 69.56 102 THR A C 1
ATOM 824 O O . THR A 1 102 ? -6.373 -0.379 21.366 1.00 69.56 102 THR A O 1
ATOM 827 N N . PRO A 1 103 ? -5.095 1.402 21.919 1.00 60.56 103 PRO A N 1
ATO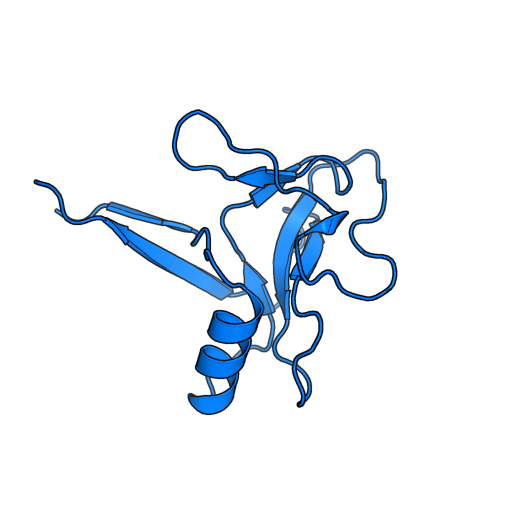M 828 C CA . PRO A 1 103 ? -5.426 1.342 23.336 1.00 60.56 103 PRO A CA 1
ATOM 829 C C . PRO A 1 103 ? -6.920 1.622 23.508 1.00 60.56 103 PRO A C 1
ATOM 831 O O . PRO A 1 103 ? -7.443 2.580 22.938 1.00 60.56 103 PRO A O 1
ATOM 834 N N . ILE A 1 104 ? -7.615 0.780 24.271 1.00 59.28 104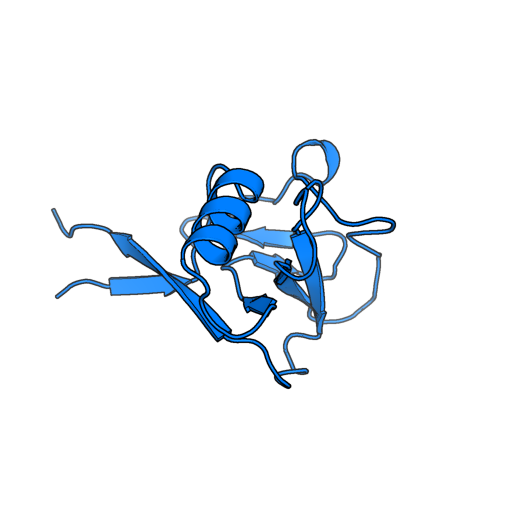 ILE A N 1
ATOM 835 C CA . ILE A 1 104 ? -8.972 1.103 24.714 1.00 59.28 104 ILE A CA 1
ATOM 836 C C . ILE A 1 104 ? -8.813 2.085 25.873 1.00 59.28 104 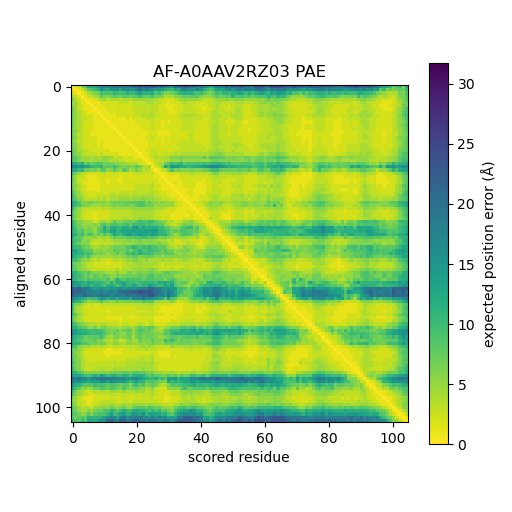ILE A C 1
ATOM 838 O O . ILE A 1 104 ? -8.260 1.707 26.906 1.00 59.28 104 ILE A O 1
ATOM 842 N N . HIS A 1 105 ? -9.248 3.325 25.662 1.00 52.84 105 HIS A N 1
ATOM 843 C CA . HIS A 1 105 ? -9.424 4.315 26.720 1.00 52.84 105 HIS A CA 1
ATOM 844 C C . HIS A 1 105 ? -10.812 4.176 27.341 1.00 52.84 105 HIS A C 1
ATOM 846 O O . HIS A 1 105 ? -11.773 3.946 26.569 1.00 52.84 105 HIS A O 1
#

pLDDT: mean 83.47, std 10.03, range [52.84, 94.31]

Foldseek 3Di:
DWDKDFADDPALLVVLVVCLVVVDDDQKEFGQWKDQFVFIWGNPDPTDTDDPVPAQADVCGSPGHRAIKTWMFGNPDPPPRRRIHIDHPPPPPGYHTDIDIDDDD

Radius of gyration: 13.35 Å; Cα contacts (8 Å, |Δi|>4): 205; chains: 1; bounding box: 32×28×39 Å

Mean predicted aligned error: 5.89 Å

Nearest PDB structures (foldseek):
  7odu-assembly1_C  TM=7.493E-01  e=1.358E-01  Rattus norvegicus
  3whd-assembly3_A  TM=6.212E-01  e=7.437E-02  Homo sapiens
  1ypo-assembly3_F  TM=6.201E-01  e=1.005E-01  Homo sapiens
  6tla-assembly1_B  TM=6.570E-01  e=2.200E-01  Homo sapiens
  6tl7-assembly1_B  TM=6.109E-01  e=2.071E-01  Homo sapiens

Organism: Meganyctiphanes norvegica (NCBI:txid48144)

Sequence (105 aa):
PNKYYLAEPKNASALAEYVYEHHFPPHHYWLGARGDGSNMVWGRGPGRRVVAQTEPWGLNEPFRVSSSYCMDLRVADFPIINPLAVHLCRQALNHFYICECTPIH

Secondary structure (DSSP, 8-state):
-PEEEE---S-HHHHHHHHHHTT-S-SEEEEEEEESSSSEEESSTT-PBP-GGGS-BPTT-SPP-SS-EEEEEE-SSSS-S--EEEEETT--TT-EE-EEEEP--